Protein AF-A0A925F910-F1 (afdb_monomer_lite)

Sequence (85 aa):
SFGAEWRRESIVSNRLGDALALPKEVPGAFGQFYTKGKDRDNINFYAEHLKRWNRLTLVGGALVNVNSQFGTDWFPGLDASYALG

Structure (mmCIF, N/CA/C/O backbone):
data_AF-A0A925F910-F1
#
_entry.id   AF-A0A925F910-F1
#
loop_
_atom_site.group_PDB
_atom_site.id
_atom_site.type_symbol
_atom_site.label_atom_id
_atom_site.label_alt_id
_atom_site.label_comp_id
_atom_site.label_asym_id
_atom_site.label_entity_id
_atom_site.label_seq_id
_atom_site.pdbx_PDB_ins_code
_atom_site.Cartn_x
_atom_site.Cartn_y
_atom_site.Cartn_z
_atom_site.occupancy
_atom_site.B_iso_or_equiv
_atom_site.auth_seq_id
_atom_site.auth_comp_id
_atom_site.auth_asym_id
_atom_site.auth_atom_id
_atom_site.pdbx_PDB_model_num
ATOM 1 N N . SER A 1 1 ? -8.230 8.813 14.142 1.00 92.31 1 SER A N 1
ATOM 2 C CA . SER A 1 1 ? -7.243 9.312 13.168 1.00 92.31 1 SER A CA 1
ATOM 3 C C . SER A 1 1 ? -7.835 9.209 11.780 1.00 92.31 1 SER A C 1
ATOM 5 O O . SER A 1 1 ? -8.731 8.411 11.553 1.00 92.31 1 SER A O 1
ATOM 7 N N . PHE A 1 2 ? -7.362 10.022 10.850 1.00 96.75 2 PHE A N 1
ATOM 8 C CA . PHE A 1 2 ? -7.586 9.804 9.427 1.00 96.75 2 PHE A CA 1
ATOM 9 C C . PHE A 1 2 ? -6.366 10.315 8.668 1.00 96.75 2 PHE A C 1
ATOM 11 O O . PHE A 1 2 ? -5.617 11.138 9.202 1.00 96.75 2 PHE A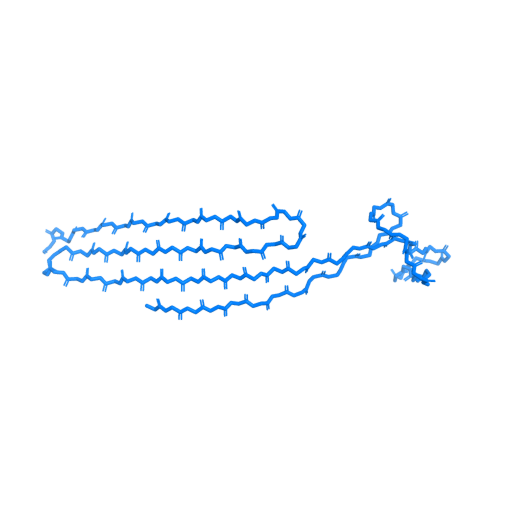 O 1
ATOM 18 N N . GLY A 1 3 ? -6.153 9.826 7.454 1.00 97.75 3 GLY A N 1
ATOM 19 C CA . GLY A 1 3 ? -5.039 10.258 6.628 1.00 97.75 3 GLY A CA 1
ATOM 20 C C . GLY A 1 3 ? -5.061 9.655 5.235 1.00 97.75 3 GLY A C 1
ATOM 21 O O . GLY A 1 3 ? -5.937 8.858 4.886 1.00 97.75 3 GLY A O 1
ATOM 22 N N . ALA A 1 4 ? -4.084 10.077 4.441 1.00 97.50 4 ALA A N 1
ATOM 23 C CA . ALA A 1 4 ? -3.863 9.571 3.102 1.00 97.50 4 ALA A CA 1
ATOM 24 C C . ALA A 1 4 ? -2.363 9.408 2.830 1.00 97.50 4 ALA A C 1
ATOM 26 O O . ALA A 1 4 ? -1.551 10.197 3.311 1.00 97.50 4 ALA A O 1
ATOM 27 N N . GLU A 1 5 ? -2.011 8.400 2.040 1.00 97.56 5 GLU A N 1
ATOM 28 C CA . GLU A 1 5 ? -0.659 8.160 1.535 1.00 97.56 5 GLU A CA 1
ATOM 29 C C . GLU A 1 5 ? -0.721 8.052 0.014 1.00 97.56 5 GLU A C 1
ATOM 31 O O . GLU A 1 5 ? -1.599 7.383 -0.526 1.00 97.56 5 GLU A O 1
ATOM 36 N N . TRP A 1 6 ? 0.236 8.666 -0.675 1.00 97.31 6 TRP A N 1
ATOM 37 C CA . TRP A 1 6 ? 0.481 8.409 -2.087 1.00 97.31 6 TRP A CA 1
ATOM 38 C C . TRP A 1 6 ? 1.895 7.875 -2.269 1.00 97.31 6 TRP A C 1
ATOM 40 O O . TRP A 1 6 ? 2.860 8.426 -1.737 1.00 97.31 6 TRP A O 1
ATOM 50 N N . ARG A 1 7 ? 2.005 6.804 -3.052 1.00 97.00 7 ARG A N 1
ATOM 51 C CA . ARG A 1 7 ? 3.262 6.196 -3.460 1.00 97.00 7 ARG A CA 1
ATOM 52 C C . ARG A 1 7 ? 3.251 5.947 -4.959 1.00 97.00 7 ARG A C 1
ATOM 54 O O . ARG A 1 7 ? 2.289 5.404 -5.499 1.00 97.00 7 ARG A O 1
ATOM 61 N N . ARG A 1 8 ? 4.366 6.278 -5.601 1.00 95.88 8 ARG A N 1
ATOM 62 C CA . ARG A 1 8 ? 4.673 5.874 -6.969 1.00 95.88 8 ARG A CA 1
ATOM 63 C C . ARG A 1 8 ? 5.796 4.849 -6.954 1.00 95.88 8 ARG A C 1
ATOM 65 O O . ARG A 1 8 ? 6.839 5.082 -6.350 1.00 95.88 8 ARG A O 1
ATOM 72 N N . GLU A 1 9 ? 5.578 3.728 -7.622 1.00 93.94 9 GLU A N 1
ATOM 73 C CA . GLU A 1 9 ? 6.537 2.638 -7.760 1.00 93.94 9 GLU A CA 1
ATOM 74 C C . GLU A 1 9 ? 6.893 2.454 -9.234 1.00 93.94 9 GLU A C 1
ATOM 76 O O . GLU A 1 9 ? 6.008 2.377 -10.084 1.00 93.94 9 GLU A O 1
ATOM 81 N N . SER A 1 10 ? 8.188 2.342 -9.523 1.00 93.56 10 SER A N 1
ATOM 82 C CA . SER A 1 10 ? 8.717 2.099 -10.867 1.00 93.56 10 SER A CA 1
ATOM 83 C C . SER A 1 10 ? 9.635 0.887 -10.832 1.00 93.56 10 SER A C 1
ATOM 85 O O . SER A 1 10 ? 10.618 0.865 -10.089 1.00 93.56 10 SER A O 1
ATOM 87 N N . ILE A 1 11 ? 9.325 -0.131 -11.634 1.00 93.12 11 ILE A N 1
ATOM 88 C CA . ILE A 1 11 ? 10.102 -1.374 -11.709 1.00 93.12 11 ILE A CA 1
ATOM 89 C C . ILE A 1 11 ? 10.651 -1.527 -13.122 1.00 93.12 11 ILE A C 1
ATOM 91 O O . ILE A 1 11 ? 9.913 -1.390 -14.094 1.00 93.12 11 ILE A O 1
ATOM 95 N N . VAL A 1 12 ? 11.937 -1.860 -13.237 1.00 94.81 12 VAL A N 1
ATOM 96 C CA . VAL A 1 12 ? 12.595 -2.196 -14.507 1.00 94.81 12 VAL A CA 1
ATOM 97 C C . VAL A 1 12 ? 12.896 -3.692 -14.583 1.00 94.81 12 VAL A C 1
ATOM 99 O O . VAL A 1 12 ? 13.141 -4.349 -13.573 1.00 94.81 12 VAL A O 1
ATOM 102 N N . SER A 1 13 ? 12.851 -4.251 -15.787 1.00 92.06 13 SER A N 1
ATOM 103 C CA . SER A 1 13 ? 13.044 -5.673 -16.061 1.00 92.06 13 SER A CA 1
ATOM 104 C C . SER A 1 13 ? 13.608 -5.877 -17.467 1.00 92.06 13 SER A C 1
ATOM 106 O O . SER A 1 13 ? 13.454 -5.049 -18.357 1.00 92.06 13 SER A O 1
ATOM 108 N N . ASN A 1 14 ? 14.265 -7.005 -17.700 1.00 92.06 14 ASN A N 1
ATOM 109 C CA . ASN A 1 14 ? 14.636 -7.457 -19.041 1.00 92.06 14 ASN A CA 1
ATOM 110 C C . ASN A 1 14 ? 13.569 -8.383 -19.663 1.00 92.06 14 ASN A C 1
ATOM 112 O O . ASN A 1 14 ? 13.725 -8.821 -20.800 1.00 92.06 14 ASN A O 1
ATOM 116 N N . ARG A 1 15 ? 12.485 -8.702 -18.930 1.00 91.25 15 ARG A N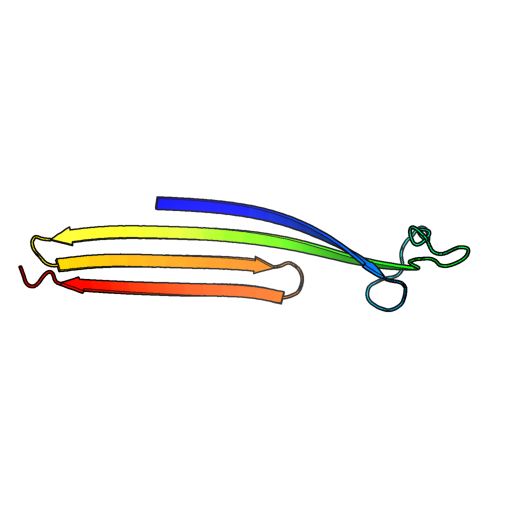 1
ATOM 117 C CA . ARG A 1 15 ? 11.502 -9.725 -19.330 1.00 91.25 15 ARG A CA 1
ATOM 118 C C . ARG A 1 15 ? 10.040 -9.289 -19.206 1.00 91.25 15 ARG A C 1
ATOM 120 O O . ARG A 1 15 ? 9.258 -9.584 -20.114 1.00 91.25 15 ARG A O 1
ATOM 127 N N . LEU A 1 16 ? 9.670 -8.580 -18.137 1.00 91.75 16 LEU A N 1
ATOM 128 C CA . LEU A 1 16 ? 8.281 -8.226 -17.805 1.00 91.75 16 LEU A CA 1
ATOM 129 C C . LEU A 1 16 ? 8.024 -6.715 -17.880 1.00 91.75 16 LEU A C 1
ATOM 131 O O . LEU A 1 16 ? 8.920 -5.926 -17.615 1.00 91.75 16 LEU A O 1
ATOM 135 N N . GLY A 1 17 ? 6.785 -6.329 -18.184 1.00 92.75 17 GLY A N 1
ATOM 136 C CA . GLY A 1 17 ? 6.378 -4.927 -18.312 1.00 92.75 17 GLY A CA 1
ATOM 137 C C . GLY A 1 17 ? 6.321 -4.447 -19.760 1.00 92.75 17 GLY A C 1
ATOM 138 O O . GLY A 1 17 ? 6.381 -5.247 -20.699 1.00 92.75 17 GLY A O 1
ATOM 139 N N . ASP A 1 18 ? 6.202 -3.136 -19.899 1.00 94.38 18 ASP A N 1
ATOM 140 C CA . ASP A 1 18 ? 6.091 -2.413 -21.159 1.00 94.38 18 ASP A CA 1
ATOM 141 C C . ASP A 1 18 ? 7.482 -2.022 -21.663 1.00 94.38 18 ASP A C 1
ATOM 143 O O . ASP A 1 18 ? 8.430 -1.944 -20.882 1.00 94.38 18 ASP A O 1
ATOM 147 N N . ALA A 1 19 ? 7.643 -1.824 -22.972 1.00 95.38 19 ALA A N 1
ATOM 148 C CA . ALA A 1 19 ? 8.943 -1.476 -23.543 1.00 95.38 19 ALA A CA 1
ATOM 149 C C . ALA A 1 19 ? 9.441 -0.127 -22.995 1.00 95.38 19 ALA A C 1
ATOM 151 O O . ALA A 1 19 ? 8.713 0.866 -23.015 1.00 95.38 19 ALA A O 1
ATOM 152 N N . LEU A 1 20 ? 10.691 -0.085 -22.528 1.00 93.56 20 LEU A N 1
ATOM 153 C CA . LEU A 1 20 ? 11.328 1.169 -22.133 1.00 93.56 20 LEU A CA 1
ATOM 154 C C . LEU A 1 20 ? 11.689 1.986 -23.373 1.00 93.56 20 LEU A C 1
ATOM 156 O O . LEU A 1 20 ? 12.143 1.435 -24.374 1.00 93.56 20 LEU A O 1
ATOM 160 N N . ALA A 1 21 ? 11.571 3.312 -23.271 1.00 92.31 21 ALA A N 1
ATOM 161 C CA . ALA A 1 21 ? 12.026 4.219 -24.326 1.00 92.31 21 ALA A CA 1
ATOM 162 C C . ALA A 1 21 ? 13.544 4.120 -24.558 1.00 92.31 21 ALA A C 1
ATOM 164 O O . ALA A 1 21 ? 14.011 4.228 -25.689 1.00 92.31 21 ALA A O 1
ATOM 165 N N . LEU A 1 22 ? 14.307 3.893 -23.485 1.00 92.00 22 LEU A N 1
ATOM 166 C CA . LEU A 1 22 ? 15.749 3.681 -23.522 1.00 92.00 22 LEU A CA 1
ATOM 167 C C . LEU A 1 22 ? 16.110 2.473 -22.647 1.00 92.00 22 LEU A C 1
ATOM 169 O O . LEU A 1 22 ? 15.739 2.455 -21.468 1.00 92.00 22 LEU A O 1
ATOM 173 N N . PRO A 1 23 ? 16.832 1.471 -23.185 1.00 91.12 23 PRO A N 1
ATOM 174 C CA . PRO A 1 23 ? 17.364 0.384 -22.378 1.00 91.12 23 PRO A CA 1
ATOM 175 C C . PRO A 1 23 ? 18.302 0.911 -21.288 1.00 91.12 23 PRO A C 1
ATOM 177 O O . PRO A 1 23 ? 19.109 1.808 -21.530 1.00 91.12 23 PRO A O 1
ATOM 180 N N . LYS A 1 24 ? 18.217 0.335 -20.088 1.00 92.62 24 LYS A N 1
ATOM 181 C CA . LYS A 1 24 ? 19.060 0.700 -18.943 1.00 92.62 24 LYS A CA 1
ATOM 182 C C . LYS A 1 24 ? 20.006 -0.444 -18.615 1.00 92.62 24 LYS A C 1
ATOM 184 O O . LYS A 1 24 ? 19.542 -1.560 -18.409 1.00 92.62 24 LYS A O 1
ATOM 189 N N . GLU A 1 25 ? 21.306 -0.181 -18.548 1.00 94.06 25 GLU A N 1
ATOM 190 C CA . GLU A 1 25 ? 22.287 -1.217 -18.207 1.00 94.06 25 GLU A CA 1
ATOM 191 C C . GLU A 1 25 ? 22.039 -1.772 -16.796 1.00 94.06 25 GLU A C 1
ATOM 193 O O . GLU A 1 25 ? 21.668 -1.044 -15.867 1.00 94.06 25 GLU A O 1
ATOM 198 N N . VAL A 1 26 ? 22.203 -3.085 -16.653 1.00 93.00 26 VAL A N 1
ATOM 199 C CA . VAL A 1 26 ? 22.044 -3.793 -15.386 1.00 93.00 26 VAL A CA 1
ATOM 200 C C . VAL A 1 26 ? 23.287 -3.538 -14.526 1.00 93.00 26 VAL A C 1
ATOM 202 O O . VAL A 1 26 ? 24.394 -3.902 -14.930 1.00 93.00 26 VAL A O 1
ATOM 205 N N . PRO A 1 27 ? 23.142 -2.954 -13.321 1.00 91.06 27 PRO A N 1
ATOM 206 C CA . PRO A 1 27 ? 24.282 -2.703 -12.447 1.00 91.06 27 PRO A CA 1
ATOM 207 C C . PRO A 1 27 ? 25.046 -3.995 -12.138 1.00 91.06 27 PRO A C 1
ATOM 209 O O . PRO A 1 27 ? 24.460 -4.969 -11.672 1.00 91.06 27 PRO A O 1
ATOM 212 N N . GLY A 1 28 ? 26.355 -3.998 -12.394 1.00 91.31 28 GLY A N 1
ATOM 213 C CA . GLY A 1 28 ? 27.220 -5.150 -12.129 1.00 91.31 28 GLY A CA 1
ATOM 214 C C . GLY A 1 28 ? 27.146 -6.284 -13.160 1.00 91.31 28 GLY A C 1
ATOM 215 O O . GLY A 1 28 ? 27.789 -7.309 -12.947 1.00 91.31 28 GLY A O 1
ATOM 216 N N . ALA A 1 29 ? 26.417 -6.123 -14.272 1.00 89.44 29 ALA A N 1
ATOM 217 C CA . ALA A 1 29 ? 26.363 -7.111 -15.350 1.00 89.44 29 ALA A CA 1
ATOM 218 C C . ALA A 1 29 ? 26.651 -6.464 -16.713 1.00 89.44 29 ALA A C 1
ATOM 220 O O . ALA A 1 29 ? 25.802 -5.792 -17.295 1.00 89.44 29 ALA A O 1
ATOM 221 N N . PHE A 1 30 ? 27.856 -6.706 -17.233 1.00 89.81 30 PHE A N 1
ATOM 222 C CA . PHE A 1 30 ? 28.312 -6.126 -18.495 1.00 89.81 30 PHE A CA 1
ATOM 223 C C . PHE A 1 30 ? 27.471 -6.608 -19.683 1.00 89.81 30 PHE A C 1
ATOM 225 O O . PHE A 1 30 ? 27.267 -7.811 -19.874 1.00 89.81 30 PHE A O 1
ATOM 232 N N . GLY A 1 31 ? 26.994 -5.660 -20.491 1.00 90.75 31 GLY A N 1
ATOM 233 C CA . GLY A 1 31 ? 26.236 -5.943 -21.712 1.00 90.75 31 GLY A CA 1
ATOM 234 C C . GLY A 1 31 ? 24.818 -6.474 -21.477 1.00 90.75 31 GLY A C 1
ATOM 235 O O . GLY A 1 31 ? 24.171 -6.916 -22.426 1.00 90.75 31 GLY A O 1
ATOM 236 N N . GLN A 1 32 ? 24.323 -6.444 -20.236 1.00 93.06 32 GLN A N 1
ATOM 237 C CA . GLN A 1 32 ? 22.946 -6.805 -19.903 1.00 93.06 32 GLN A CA 1
ATOM 238 C C . GLN A 1 32 ? 22.116 -5.544 -19.686 1.00 93.06 32 GLN A C 1
ATOM 240 O O . GLN A 1 32 ? 22.542 -4.619 -18.999 1.00 93.06 32 GLN A O 1
ATOM 245 N N . PHE A 1 33 ? 20.906 -5.516 -20.244 1.00 95.31 33 PHE A N 1
ATOM 246 C CA . PHE A 1 33 ? 20.038 -4.342 -20.199 1.00 95.31 33 PHE A CA 1
ATOM 247 C C . PHE A 1 33 ? 18.637 -4.701 -19.716 1.00 95.31 33 PHE A C 1
ATOM 249 O O . PHE A 1 33 ? 18.033 -5.684 -20.149 1.00 95.31 33 PHE A O 1
ATOM 256 N N . TYR A 1 34 ? 18.083 -3.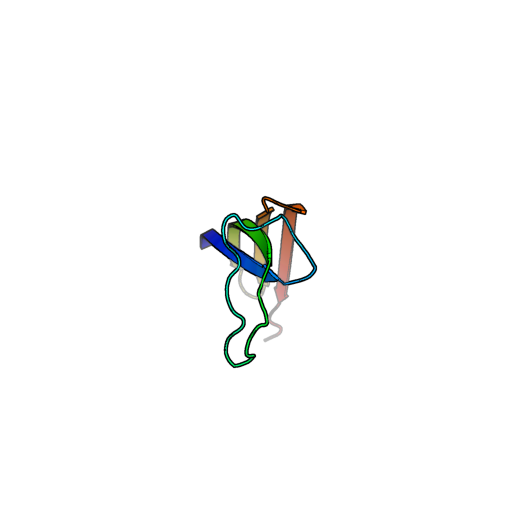847 -18.865 1.00 96.00 34 TYR A N 1
ATOM 257 C CA . TYR A 1 34 ? 16.649 -3.728 -18.695 1.00 96.00 34 TYR A CA 1
ATOM 258 C C . TYR A 1 34 ? 16.065 -3.078 -19.946 1.00 96.00 34 TYR A C 1
ATOM 260 O O . TYR A 1 34 ? 16.452 -1.976 -20.330 1.00 96.00 34 TYR A O 1
ATOM 268 N N . THR A 1 35 ? 15.135 -3.772 -20.585 1.00 96.06 35 THR A N 1
ATOM 269 C CA . THR A 1 35 ? 14.469 -3.344 -21.825 1.00 96.06 35 THR A CA 1
ATOM 270 C C . THR A 1 35 ? 12.991 -3.054 -21.609 1.00 96.06 35 THR A C 1
ATOM 272 O O . THR A 1 35 ? 12.325 -2.514 -22.491 1.00 96.06 35 THR A O 1
ATOM 275 N N . LYS A 1 36 ? 12.471 -3.415 -20.436 1.00 96.44 36 LYS A N 1
ATOM 276 C CA . LYS A 1 36 ? 11.075 -3.278 -20.057 1.00 96.44 36 LYS A CA 1
ATOM 277 C C . LYS A 1 36 ? 10.937 -2.642 -18.680 1.00 96.44 36 LYS A C 1
ATOM 279 O O . LYS A 1 36 ? 11.857 -2.684 -17.864 1.00 96.44 36 LYS A O 1
ATOM 284 N N . GLY A 1 37 ? 9.783 -2.056 -18.412 1.00 95.00 37 GLY A N 1
ATOM 285 C CA . GLY A 1 37 ? 9.458 -1.502 -17.110 1.00 95.00 37 GLY A CA 1
ATOM 286 C C . GLY A 1 37 ? 7.966 -1.322 -16.921 1.00 95.00 37 GLY A C 1
ATOM 287 O O . GLY A 1 37 ? 7.180 -1.510 -17.846 1.00 95.00 37 GLY A O 1
ATOM 288 N N . LYS A 1 38 ? 7.567 -1.018 -15.692 1.00 95.19 38 LYS A N 1
ATOM 289 C CA . LYS A 1 38 ? 6.180 -0.710 -15.372 1.00 95.19 38 LYS A CA 1
ATOM 290 C C . LYS A 1 38 ? 6.104 0.211 -14.169 1.00 95.19 38 LYS A C 1
ATOM 292 O O . LYS A 1 38 ? 6.789 -0.025 -13.171 1.00 95.19 38 LYS A O 1
ATOM 297 N N . ASP A 1 39 ? 5.223 1.194 -14.275 1.00 94.31 39 ASP A N 1
ATOM 298 C CA . ASP A 1 39 ? 4.917 2.133 -13.207 1.00 94.31 39 ASP A CA 1
ATOM 299 C C . ASP A 1 39 ? 3.568 1.806 -12.572 1.00 94.31 39 ASP A C 1
ATOM 301 O O . ASP A 1 39 ? 2.647 1.311 -13.232 1.00 94.31 39 ASP A O 1
ATOM 305 N N . ARG A 1 40 ? 3.465 2.070 -11.271 1.00 95.12 40 ARG A N 1
ATOM 306 C CA . ARG A 1 40 ? 2.234 1.948 -10.497 1.00 95.12 40 ARG A CA 1
ATOM 307 C C . ARG A 1 40 ? 2.114 3.112 -9.537 1.00 95.12 40 ARG A C 1
ATOM 309 O O . ARG A 1 40 ? 3.000 3.348 -8.721 1.00 95.12 40 ARG A O 1
ATOM 316 N N . ASP A 1 41 ? 0.980 3.785 -9.590 1.00 97.25 41 ASP A N 1
ATOM 317 C CA . ASP A 1 41 ? 0.525 4.656 -8.517 1.00 97.25 41 ASP A CA 1
ATOM 318 C C . ASP A 1 41 ? -0.355 3.871 -7.542 1.00 97.25 41 ASP A C 1
ATOM 320 O O . ASP A 1 41 ? -1.225 3.096 -7.959 1.00 97.25 41 ASP A O 1
ATOM 324 N N . ASN A 1 42 ? -0.106 4.092 -6.253 1.00 97.50 42 ASN A N 1
ATOM 325 C CA . ASN A 1 42 ? -0.842 3.531 -5.135 1.00 97.50 42 ASN A CA 1
ATOM 326 C C . ASN A 1 42 ? -1.246 4.654 -4.172 1.00 97.50 42 ASN A C 1
ATOM 328 O O . ASN A 1 42 ? -0.385 5.361 -3.648 1.00 97.50 42 ASN A O 1
ATOM 332 N N . ILE A 1 43 ? -2.545 4.821 -3.940 1.00 97.94 43 ILE A N 1
ATOM 333 C CA . ILE A 1 43 ? -3.097 5.833 -3.037 1.00 97.94 43 ILE A CA 1
ATOM 334 C C . ILE A 1 43 ? -3.884 5.116 -1.946 1.00 97.94 43 ILE A C 1
ATOM 336 O O . ILE A 1 43 ? -4.787 4.340 -2.240 1.00 97.94 43 ILE A O 1
ATOM 340 N N . ASN A 1 44 ? -3.552 5.371 -0.687 1.00 97.88 44 ASN A N 1
ATOM 341 C CA . ASN A 1 44 ? -4.268 4.840 0.465 1.00 97.88 44 ASN A CA 1
ATOM 342 C C . ASN A 1 44 ? -5.014 5.967 1.165 1.00 97.88 44 ASN A C 1
ATOM 344 O O . ASN A 1 44 ? -4.430 7.014 1.424 1.00 97.88 44 ASN A O 1
ATOM 348 N N . PHE A 1 45 ? -6.260 5.722 1.544 1.00 98.12 45 PHE A N 1
ATOM 349 C CA . PHE A 1 45 ? -7.015 6.544 2.483 1.00 98.12 45 PHE A CA 1
ATOM 350 C C . PHE A 1 45 ? -7.361 5.683 3.683 1.00 98.12 45 PHE A C 1
ATOM 352 O O . PHE A 1 45 ? -7.830 4.562 3.510 1.00 98.12 45 PHE A O 1
ATOM 359 N N . TYR A 1 46 ? -7.155 6.190 4.889 1.00 97.69 46 TYR A N 1
ATOM 360 C CA . TYR A 1 46 ? -7.484 5.455 6.103 1.00 97.69 46 TYR A CA 1
ATOM 361 C C . TYR A 1 46 ? -8.198 6.350 7.104 1.00 97.69 46 TYR A C 1
ATOM 363 O O . TYR A 1 46 ? -7.928 7.548 7.211 1.00 97.69 46 TYR A O 1
ATOM 371 N N . ALA A 1 47 ? -9.118 5.753 7.848 1.00 98.00 47 ALA A N 1
ATOM 372 C CA . ALA A 1 47 ? -9.801 6.386 8.960 1.00 98.00 47 ALA A CA 1
ATOM 373 C C . ALA A 1 47 ? -9.970 5.365 10.078 1.00 98.00 47 ALA A C 1
ATOM 375 O O . ALA A 1 47 ? -10.412 4.249 9.836 1.00 98.00 47 ALA A O 1
ATOM 376 N N . GLU A 1 48 ? -9.636 5.758 11.298 1.00 97.50 48 GLU A N 1
ATOM 377 C CA . GLU A 1 48 ? -9.748 4.924 12.488 1.00 97.50 48 GLU A CA 1
ATOM 378 C C . GLU A 1 48 ? -10.341 5.735 13.636 1.00 97.50 48 GLU A C 1
ATOM 380 O O . GLU A 1 48 ? -10.092 6.935 13.804 1.00 97.50 48 GLU A O 1
ATOM 385 N N . HIS A 1 49 ? -11.111 5.070 14.476 1.00 97.12 49 HIS A N 1
ATOM 386 C CA . HIS A 1 49 ? -11.737 5.634 15.648 1.00 97.12 49 HIS A CA 1
ATOM 387 C C . HIS A 1 49 ? -11.564 4.679 16.821 1.00 97.12 49 HIS A C 1
ATOM 389 O O . HIS A 1 49 ? -12.018 3.539 16.780 1.00 97.12 49 HIS A O 1
ATOM 395 N N . LEU A 1 50 ? -10.939 5.173 17.888 1.00 97.38 50 LEU A N 1
ATOM 396 C CA . LEU A 1 50 ? -10.825 4.463 19.153 1.00 97.38 50 LEU A CA 1
ATOM 397 C C . LEU A 1 50 ? -11.788 5.083 20.154 1.00 97.38 50 LEU A C 1
ATOM 399 O O . LEU A 1 50 ? -11.742 6.288 20.418 1.00 97.38 50 LEU A O 1
ATOM 403 N N . LYS A 1 51 ? -12.618 4.241 20.764 1.00 97.56 51 LYS A N 1
ATOM 404 C CA . LYS A 1 51 ? -13.519 4.635 21.836 1.00 97.56 51 LYS A CA 1
ATOM 405 C C . LYS A 1 51 ? -13.365 3.703 23.024 1.00 97.56 51 LYS A C 1
ATOM 407 O O . LYS A 1 51 ? -13.527 2.494 22.913 1.00 97.56 51 LYS A O 1
ATOM 412 N N . ARG A 1 52 ? -13.096 4.286 24.190 1.00 96.75 52 ARG A N 1
ATOM 413 C CA . ARG A 1 52 ? -13.044 3.562 25.459 1.00 96.75 52 ARG A CA 1
ATOM 414 C C . ARG A 1 52 ? -14.236 3.939 26.330 1.00 96.75 52 ARG A C 1
ATOM 416 O O . ARG A 1 52 ? -14.511 5.121 26.531 1.00 96.75 52 ARG A O 1
ATOM 423 N N . TRP A 1 53 ? -14.909 2.928 26.862 1.00 95.94 53 TRP A N 1
ATOM 424 C CA . TRP A 1 53 ? -16.017 3.032 27.804 1.00 95.94 53 TRP A CA 1
ATOM 425 C C . TRP A 1 53 ? -15.762 2.113 28.995 1.00 95.94 53 TRP A C 1
ATOM 427 O O . TRP A 1 53 ? -16.023 0.912 28.946 1.00 95.94 53 TRP A O 1
ATOM 437 N N . ASN A 1 54 ? -15.259 2.691 30.088 1.00 95.25 54 ASN A N 1
ATOM 438 C CA . ASN A 1 54 ? -14.880 1.960 31.296 1.00 95.25 54 ASN A CA 1
ATOM 439 C C . ASN A 1 54 ? -13.887 0.817 30.981 1.00 95.25 54 ASN A C 1
ATOM 441 O O . ASN A 1 54 ? -12.728 1.067 30.632 1.00 95.25 54 ASN A O 1
ATOM 445 N N . ARG A 1 55 ? -14.362 -0.428 31.071 1.00 96.25 55 ARG A N 1
ATOM 446 C CA . ARG A 1 55 ? -13.602 -1.657 30.830 1.00 96.25 55 ARG A CA 1
ATOM 447 C C . ARG A 1 55 ? -13.651 -2.104 29.370 1.00 96.25 55 ARG A C 1
ATOM 449 O O . ARG A 1 55 ? -12.840 -2.932 28.991 1.00 96.25 55 ARG A O 1
ATOM 456 N N . LEU A 1 56 ? -14.547 -1.547 28.556 1.00 97.19 56 LEU A N 1
ATOM 457 C CA . LEU A 1 56 ? -14.679 -1.846 27.133 1.00 97.19 56 LEU A CA 1
ATOM 458 C C . LEU A 1 56 ? -13.851 -0.862 26.297 1.00 97.19 56 LEU A C 1
ATOM 460 O O . LEU A 1 56 ? -13.942 0.351 26.487 1.00 97.19 56 LEU A O 1
ATOM 464 N N . THR A 1 57 ? -13.090 -1.368 25.335 1.00 98.00 57 THR A N 1
ATOM 465 C CA . THR A 1 57 ? -12.444 -0.573 24.285 1.00 98.00 57 THR A CA 1
ATOM 466 C C . THR A 1 57 ? -12.910 -1.087 22.935 1.00 98.00 57 THR A C 1
ATOM 468 O O . THR A 1 57 ? -12.869 -2.288 22.694 1.00 98.00 57 THR A O 1
ATOM 471 N N . LEU A 1 58 ? -13.348 -0.181 22.067 1.00 97.81 58 LEU A N 1
ATOM 472 C CA . LEU A 1 58 ? -13.680 -0.455 20.676 1.00 97.81 58 LEU A CA 1
ATOM 473 C C . LEU A 1 58 ? -12.731 0.331 19.778 1.00 97.81 58 LEU A C 1
ATOM 475 O O . LEU A 1 58 ? -12.474 1.513 20.023 1.00 97.81 58 LEU A O 1
ATOM 479 N N . VAL A 1 59 ? -12.244 -0.315 18.730 1.00 97.81 59 VAL A N 1
ATOM 480 C CA . VAL A 1 59 ? -11.445 0.307 17.678 1.00 97.81 59 VAL A CA 1
ATOM 481 C C . VAL A 1 59 ? -12.100 -0.049 16.358 1.00 97.81 59 VAL A C 1
ATOM 483 O O . VAL A 1 59 ? -12.186 -1.214 16.011 1.00 97.81 59 VAL A O 1
ATOM 486 N N . GLY A 1 60 ? -12.622 0.940 15.647 1.00 97.88 60 GLY A N 1
ATOM 487 C CA . GLY A 1 60 ? -13.178 0.751 14.311 1.00 97.88 60 GLY A CA 1
ATOM 488 C C . GLY A 1 60 ? -12.349 1.518 13.302 1.00 97.88 60 GLY A C 1
ATOM 489 O O . GLY A 1 60 ? -11.921 2.633 13.590 1.00 97.88 60 GLY A O 1
ATOM 490 N N . GLY A 1 61 ? -12.144 0.968 12.117 1.00 97.62 61 GLY A N 1
ATOM 491 C CA . GLY A 1 61 ? -11.419 1.657 11.066 1.00 97.62 61 GLY A CA 1
ATOM 492 C C . GLY A 1 61 ? -11.713 1.107 9.685 1.00 97.62 61 GLY A C 1
ATOM 493 O O . GLY A 1 61 ? -12.371 0.083 9.524 1.00 97.62 61 GLY A O 1
ATOM 494 N N . ALA A 1 62 ? -11.250 1.820 8.671 1.00 98.06 62 ALA A N 1
ATOM 495 C CA . ALA A 1 62 ? -11.290 1.354 7.302 1.00 98.06 62 ALA A CA 1
ATOM 496 C C . ALA A 1 62 ? -10.114 1.919 6.507 1.00 98.06 62 ALA A C 1
ATOM 498 O O . ALA A 1 62 ? -9.691 3.055 6.740 1.00 98.06 62 ALA A O 1
ATOM 499 N N . LEU A 1 63 ? -9.637 1.140 5.538 1.00 97.88 63 LEU A N 1
ATOM 500 C CA . LEU A 1 63 ? -8.636 1.543 4.558 1.00 97.88 63 LEU A CA 1
ATOM 501 C C . LEU A 1 63 ? -9.189 1.350 3.147 1.00 97.88 63 LEU A C 1
ATOM 503 O O . LEU A 1 63 ? -9.683 0.279 2.812 1.00 97.88 63 LEU A O 1
ATOM 507 N N . VAL A 1 64 ? -9.099 2.381 2.316 1.00 98.25 64 VAL A N 1
ATOM 508 C CA . VAL A 1 64 ? -9.368 2.318 0.877 1.00 98.25 64 VAL A CA 1
ATOM 509 C C . VAL A 1 64 ? -8.035 2.415 0.155 1.00 98.25 64 VAL A C 1
ATOM 511 O O . VAL A 1 64 ? -7.306 3.389 0.338 1.00 98.25 64 VAL A O 1
ATOM 514 N N . ASN A 1 65 ? -7.723 1.421 -0.666 1.00 98.00 65 ASN A N 1
ATOM 515 C CA . ASN A 1 65 ? -6.559 1.415 -1.535 1.00 98.00 65 ASN A CA 1
ATOM 516 C C . ASN A 1 65 ? -7.004 1.643 -2.980 1.00 98.00 65 ASN A C 1
ATOM 518 O O . ASN A 1 65 ? -7.901 0.964 -3.460 1.00 98.00 65 ASN A O 1
ATOM 522 N N . VAL A 1 66 ? -6.374 2.584 -3.674 1.00 97.62 66 VAL A N 1
ATOM 523 C CA . VAL A 1 66 ? -6.560 2.826 -5.105 1.00 97.62 66 VAL A CA 1
ATOM 524 C C . VAL A 1 66 ? -5.233 2.571 -5.797 1.00 97.62 66 VAL A C 1
ATOM 526 O O . VAL A 1 66 ? -4.260 3.299 -5.592 1.00 97.62 66 VAL A O 1
ATOM 529 N N . ASN A 1 67 ? -5.201 1.548 -6.639 1.00 97.00 67 ASN A N 1
ATOM 530 C CA . ASN A 1 67 ? -4.032 1.135 -7.386 1.00 97.00 67 ASN A CA 1
ATOM 531 C C . ASN A 1 67 ? -4.277 1.263 -8.893 1.00 97.00 67 ASN A C 1
ATOM 533 O O . ASN A 1 67 ? -5.207 0.683 -9.448 1.00 97.00 67 ASN A O 1
ATOM 537 N N . SER A 1 68 ? -3.384 1.970 -9.581 1.00 94.88 68 SER A N 1
ATOM 538 C CA . SER A 1 68 ? -3.450 2.163 -11.040 1.00 94.88 68 SER A CA 1
ATOM 539 C C . SER A 1 68 ? -3.460 0.866 -11.868 1.00 94.88 68 SER A C 1
ATOM 541 O O . SER A 1 68 ? -3.955 0.877 -12.992 1.00 94.88 68 SER A O 1
ATOM 543 N N . GLN A 1 69 ? -2.928 -0.247 -11.345 1.00 93.75 69 GLN A N 1
ATOM 544 C CA . GLN A 1 69 ? -2.917 -1.538 -12.037 1.00 93.75 69 GLN A CA 1
ATOM 545 C C . GLN A 1 69 ? -3.984 -2.512 -11.522 1.00 93.75 69 GLN A C 1
ATOM 547 O O . GLN A 1 69 ? -4.534 -3.270 -12.321 1.00 93.75 69 GLN A O 1
ATOM 552 N N . PHE A 1 70 ? -4.221 -2.551 -10.212 1.00 93.25 70 PHE A N 1
ATOM 553 C CA . PHE A 1 70 ? -5.073 -3.572 -9.587 1.00 93.25 70 PHE A CA 1
ATOM 554 C C . PHE A 1 70 ? -6.493 -3.085 -9.275 1.00 93.25 70 PHE A C 1
ATOM 556 O O . PHE A 1 70 ? -7.351 -3.899 -8.954 1.00 93.25 70 PHE A O 1
ATOM 563 N N . GLY A 1 71 ? -6.772 -1.793 -9.461 1.00 95.00 71 GLY A N 1
ATOM 564 C CA . GLY A 1 71 ? -8.075 -1.202 -9.180 1.00 95.00 71 GLY A CA 1
ATOM 565 C C . GLY A 1 71 ? -8.185 -0.723 -7.736 1.00 95.00 71 GLY A C 1
ATOM 566 O O . GLY A 1 71 ? -7.191 -0.329 -7.130 1.00 95.00 71 GLY A O 1
ATOM 567 N N . THR A 1 72 ? -9.407 -0.705 -7.210 1.00 97.44 72 THR A N 1
ATOM 568 C CA . THR A 1 72 ? -9.699 -0.187 -5.871 1.00 97.44 72 THR A CA 1
ATOM 569 C C . THR A 1 72 ? -10.097 -1.319 -4.938 1.00 97.44 72 THR A C 1
ATOM 571 O O . THR A 1 72 ? -11.050 -2.037 -5.235 1.00 97.44 72 THR A O 1
ATOM 574 N N . ASP A 1 73 ? -9.440 -1.399 -3.785 1.00 97.69 73 ASP A N 1
ATOM 575 C CA . ASP A 1 73 ? -9.743 -2.343 -2.712 1.00 97.69 73 ASP A CA 1
ATOM 576 C C . ASP A 1 73 ? -10.187 -1.608 -1.439 1.00 97.69 73 ASP A C 1
ATOM 578 O O . ASP A 1 73 ? -9.748 -0.490 -1.150 1.00 97.69 73 ASP A O 1
ATOM 582 N N . TRP A 1 74 ? -11.058 -2.241 -0.652 1.00 97.50 74 TRP A N 1
ATOM 583 C CA . TRP A 1 74 ? -11.553 -1.690 0.609 1.00 97.50 74 TRP A CA 1
ATOM 584 C C . TRP A 1 74 ? -11.436 -2.701 1.748 1.00 97.50 74 TRP A C 1
ATOM 586 O O . TRP A 1 74 ? -11.848 -3.852 1.623 1.00 97.50 74 TRP A O 1
ATOM 596 N N . PHE A 1 75 ? -10.899 -2.239 2.874 1.00 97.38 75 PHE A N 1
ATOM 597 C CA . PHE A 1 75 ? -10.567 -3.045 4.041 1.00 97.38 75 PHE A CA 1
ATOM 598 C C . PHE A 1 75 ? -11.182 -2.414 5.298 1.00 97.38 75 PHE A C 1
ATOM 600 O O . PHE A 1 75 ? -10.545 -1.571 5.936 1.00 97.38 75 PHE A O 1
ATOM 607 N N . PRO A 1 76 ? -12.432 -2.753 5.655 1.00 97.50 76 PRO A N 1
ATOM 608 C CA . PRO A 1 76 ? -13.008 -2.372 6.939 1.00 97.50 76 PRO A CA 1
ATOM 609 C C . PRO A 1 76 ? -12.453 -3.248 8.075 1.00 97.50 76 PRO A C 1
ATOM 611 O O . PRO A 1 76 ? -12.142 -4.421 7.872 1.00 97.50 76 PRO A O 1
ATOM 614 N N . GLY A 1 77 ? -12.373 -2.695 9.284 1.00 97.31 77 GLY A N 1
ATOM 615 C CA . GLY A 1 77 ? -11.898 -3.381 10.484 1.00 97.31 77 GLY A CA 1
ATOM 616 C C . GLY A 1 77 ? -12.637 -2.919 11.738 1.00 97.31 77 GLY A C 1
ATOM 617 O O . GLY A 1 77 ? -12.996 -1.747 11.876 1.00 97.31 77 GLY A O 1
ATOM 618 N N . LEU A 1 78 ? -12.888 -3.855 12.650 1.00 97.38 78 LEU A N 1
ATOM 619 C CA . LEU A 1 78 ? -13.484 -3.582 13.952 1.00 97.38 78 LEU A CA 1
ATOM 620 C C . LEU A 1 78 ? -12.903 -4.542 14.987 1.00 97.38 78 LEU A C 1
ATOM 622 O O . LEU A 1 78 ? -13.037 -5.755 14.854 1.00 97.38 78 LEU A O 1
ATOM 626 N N . ASP A 1 79 ? -12.353 -3.977 16.050 1.00 97.12 79 ASP A N 1
ATOM 627 C CA . ASP A 1 79 ? -11.804 -4.686 17.193 1.00 97.12 79 ASP A CA 1
ATOM 628 C C . ASP A 1 79 ? -12.514 -4.251 18.478 1.00 97.12 79 ASP A C 1
ATOM 630 O O . ASP A 1 79 ? -12.886 -3.087 18.663 1.00 97.12 79 ASP A O 1
ATOM 634 N N . ALA A 1 80 ? -12.677 -5.196 19.402 1.00 97.00 80 ALA A N 1
ATOM 635 C CA . ALA A 1 80 ? -13.246 -4.956 20.720 1.00 97.00 80 ALA A CA 1
ATOM 636 C C . ALA A 1 80 ? -12.430 -5.687 21.787 1.00 97.00 80 ALA A C 1
ATOM 638 O O . ALA A 1 80 ? -12.052 -6.843 21.614 1.00 97.00 80 ALA A O 1
ATOM 639 N N . SER A 1 81 ? -12.188 -5.034 22.919 1.00 97.44 81 SER A N 1
ATOM 640 C CA . SER A 1 81 ? -11.524 -5.644 24.069 1.00 97.44 81 SER A CA 1
ATOM 641 C C . SER A 1 81 ? -12.194 -5.243 25.378 1.00 97.44 81 SER A C 1
ATOM 643 O O . SER A 1 81 ? -12.744 -4.148 25.503 1.00 97.44 81 SER A O 1
ATOM 645 N N . TYR A 1 82 ? -12.162 -6.142 26.364 1.00 96.75 82 TYR A N 1
ATOM 646 C CA . TYR A 1 82 ? -12.737 -5.916 27.687 1.00 96.75 82 TYR A CA 1
ATOM 647 C C . TYR A 1 82 ? -11.717 -6.233 28.785 1.00 96.75 82 TYR A C 1
ATOM 649 O O . TYR A 1 82 ? -11.166 -7.331 28.835 1.00 96.75 82 TYR A O 1
ATOM 657 N N . ALA A 1 83 ? -11.460 -5.277 29.673 1.00 96.75 83 ALA A N 1
AT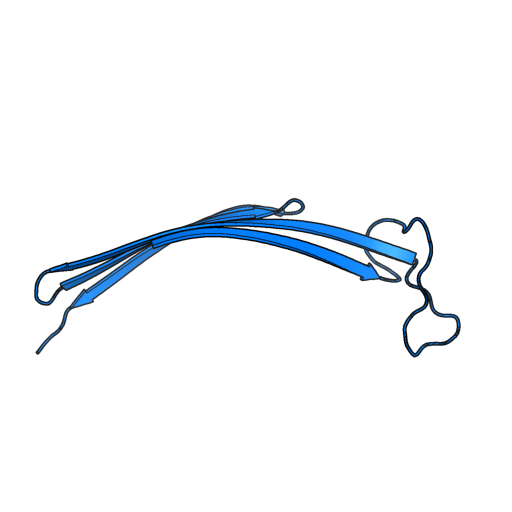OM 658 C CA . ALA A 1 83 ? -10.537 -5.434 30.789 1.00 96.75 83 ALA A CA 1
ATOM 659 C C . ALA A 1 83 ? -11.208 -6.192 31.947 1.00 96.75 83 ALA A C 1
ATOM 661 O O . ALA A 1 83 ? -12.222 -5.733 32.463 1.00 96.75 83 ALA A O 1
ATOM 662 N N . LEU A 1 84 ? -10.638 -7.326 32.375 1.00 94.50 84 LEU A N 1
ATOM 663 C CA . LEU A 1 84 ? -11.173 -8.185 33.451 1.00 94.50 84 LEU A CA 1
ATOM 664 C C . LEU A 1 84 ? -10.670 -7.841 34.869 1.00 94.50 84 LEU A C 1
ATOM 666 O O . LEU A 1 84 ? -11.173 -8.414 35.836 1.00 94.50 84 LEU A O 1
ATOM 670 N N . GLY A 1 85 ? -9.776 -6.853 35.001 1.00 79.69 85 GLY A N 1
ATOM 671 C CA . GLY A 1 85 ? -9.356 -6.240 36.275 1.00 79.69 85 GLY A CA 1
ATOM 672 C C . GLY A 1 85 ? -10.196 -5.035 36.665 1.00 79.69 85 GLY A C 1
ATOM 673 O O . GLY A 1 85 ? -10.706 -4.376 35.727 1.00 79.69 85 GLY A O 1
#

Foldseek 3Di:
DKDKDKDKDKDFALPDAAADPDWDDDPPDPPDTGGHMDMKIKMKIKDKDWDDDPQKIKIWMKMWIAMPPPGIDIDTDIDMGGHPD

Secondary structure (DSSP, 8-st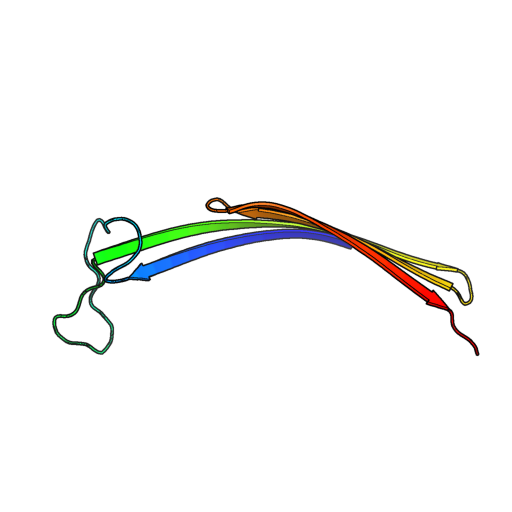ate):
-EEEEEEEEEEEESSSSEEEEEEEEPTT-TT-EEEEEEEEEEEEEEEEEEEEETTEEEEEEEEEEEETTTEEEEEEEEEEEE---

pLDDT: mean 95.34, std 2.91, range [79.69, 98.25]

Radius of gyration: 21.69 Å; chains: 1; bounding box: 44×20×61 Å

=== Feature glossary ===
The record interleaves many kinds of information about one protein. Here is each kind framed as the question it answers.

Q: What does the local fold look like, residue by residue?
A: The Foldseek 3Di string encodes local tertiary geometry as a 20-letter alphabet — one character per residue — derived from the relative positions of nearby Cα atoms. Unlike the amino-acid sequence, 3Di is a direct function of the 3D structure, so two proteins with the same fold have similar 3Di strings even at low sequence identity.

Q: Which residues are in helices, strands, or loops?
A: The SS8 string is DSSP's per-residue secondary-structure call. α-helix (H) means an i→i+4 H-bond ladder; β-strand (E) means the residue participates in a β-sheet; 3₁₀ (G) and π (I) are tighter and wider helices; T/S are turns/bends; '-' is loop.

Q: How big and how compact is the whole molecule?
A: Radius of gyration (Rg) is the root-mean-square distance of Cα atoms from their centroid — a single number for overall size and compactness. A globular domain of N residues has Rg ≈ 2.2·N^0.38 Å; an extended or disordered chain has a much larger Rg. The Cα contact count is the number of residue pairs whose Cα atoms are within 8 Å and are more than four positions apart in sequence — a standard proxy for tertiary packing density. The bounding box is the smallest axis-aligned box enclo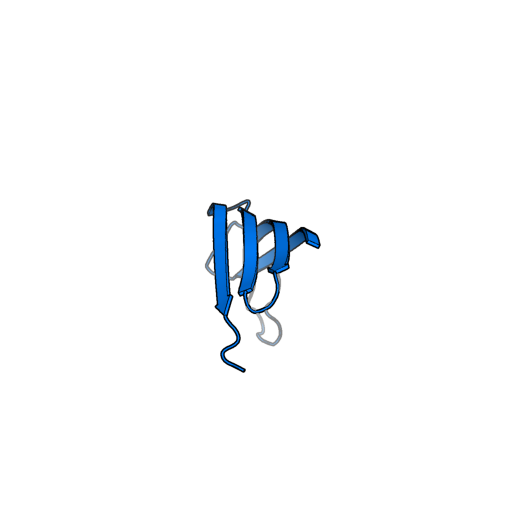sing all Cα atoms.

Q: Where is each backbone atom in 3D?
A: Structure coordinates are given as an mmCIF _atom_site loop: one row per atom with element, residue name, chain id, sequence number, and x/y/z position in Å. Only the four main-chain atoms per residue are included here; side chains are omitted to keep the record compact.

Q: What is the amino-acid chain?
A: Primary structure: the covalent order of the twenty standard amino acids along the backbone. Two proteins with the same sequence will (almost always) fold to the same structure; two with 30% identity often share a fold but not the details.

Q: What if only a Cα trace is available?
A: Three-state secondary structure (P-SEA) collapses the eight DSSP classes into helix (a), strand (b), and coil (c). P-SEA assigns these from Cα geometry alone — distances and angles — without requiring backbone oxygens, so it works on any Cα trace.

Q: What family and function is it annotated with?
A: Database cross-references. InterPro integrates a dozen domain/family signature databases into unified entries with residue-range hits. GO terms attach function/process/location labels with evidence codes. CATH codes position the fold in a four-level structural taxonomy. Organism is the NCBI-taxonomy species name.

Q: How confident is the AlphaFold model at each residue?
A: pLDDT is the predicted lDDT-Cα score: AlphaFold's confidence that the local environment of each residue (all inter-atomic distances within 15 Å) is correctly placed. It is a per-residue number between 0 and 100, with higher meaning more reliable.

Q: How mobile is each atom in the crystal?
A: B-factor (Debye–Waller factor) reflects atomic displacement in the crystal lattice. It is an experimental observable (units Å²), not a prediction; low values mean the atom is pinned down, high values mean it moves or is heterogeneous across the crystal.

Q: Which residues are buried vs exposed?
A: SASA measures how much of the protein is reachable by solvent. It is computed by rolling a water-sized probe over the atomic surface and summing the exposed area (Å²). Per-residue SASA distinguishes core (buried, low SASA) from surface (exposed, high SASA) residues; total SASA is a whole-molecule size measure.

Q: What do the diagnostic plots show?
A: Plot images: a contact map (which residues are close in 3D, as an N×N binary image), a Ramachandran scatter (backbone torsion angles, revealing secondary-structure composition at a glance), and — for AlphaFold structures — a PAE heatmap (pairwise prediction confidence).

Q: What known structures does this most resemble?
A: The Foldseek neighbor list gives the closest experimentally determined structures in the PDB, ranked by structural alignment. TM-score near 1 means near-identical fold; near 0.3 means only rough topology match. This is how one finds what a novel AlphaFold prediction most resembles in the solved-structure universe.

Q: Are the domains correctly placed relative to each other?
A: Predicted aligned error is AlphaFold's pairwise confidence. Unlike pLDDT (per-residue), PAE is per-residue-pair and captures whether two parts of the structure are correctly placed relative to each other. Units are ångströms of expected positional error.

Q: What do the rendered images show?
A: Structure images are PyMOL renders from six orthogonal camera directions. Cartoon representation draws helices as coils and strands as arrows; sticks shows the backbone as bonds; surface shows the solvent-excluded envelope. Rainbow coloring maps sequence position to hue (blue→red, N→C); chain coloring assigns a distinct color per polypeptide.

Q: What are the backbone torsion angles?
A: φ (phi) and ψ (psi) are the two rotatable backbone dihedrals per residue: φ is the C(i-1)–N–Cα–C torsion, ψ is the N–Cα–C–N(i+1) torsion, both in degrees on (−180°, 180°]. α-helical residues cluster near (−60°, −45°); β-strand residues near (−120°, +130°). A Ramachandran plot is simply a scatter of (φ, ψ) for every residue.